Protein 4HKF (pdb70)

GO terms:
  GO:0019799 tubulin N-acetyltransferase activity (F, IMP)
  GO:0071929 alpha-tubulin acetylation (P, IMP)

CATH classification: 3.40.630.30

Radius of gyration: 16.49 Å; Cα contacts (8 Å, |Δi|>4): 288; chains: 1; bounding box: 28×29×52 Å

Structure (mmCIF, N/CA/C/O backbone):
data_4HKF
#
_entry.id   4HKF
#
_cell.length_a   57.627
_cell.length_b   65.874
_cell.length_c   104.674
_cell.angle_alpha   90.000
_cell.angle_beta   90.000
_cell.angle_gamma   90.000
#
_symmetry.space_group_name_H-M   'C 2 2 21'
#
loop_
_entity.id
_entity.type
_entity.pdbx_description
1 polymer 'Alpha-tubulin N-acetyltransferase'
2 non-polymer 'ACETYL COENZYME *A'
3 non-polymer 'SULFATE ION'
4 water water
#
loop_
_atom_site.group_PDB
_atom_site.id
_atom_site.type_symbol
_atom_site.label_atom_id
_atom_site.label_alt_id
_atom_site.label_comp_id
_atom_site.label_asym_id
_atom_site.label_entity_id
_atom_site.label_seq_id
_atom_site.pdbx_PDB_ins_code
_atom_site.Cartn_x
_atom_site.Cartn_y
_atom_site.Cartn_z
_atom_site.occupancy
_atom_site.B_iso_or_equiv
_atom_site.auth_seq_id
_atom_site.auth_comp_id
_atom_site.auth_asym_id
_atom_site.auth_atom_id
_atom_site.pdbx_PDB_model_num
ATOM 1 N N . PRO A 1 6 ? 14.250 3.851 27.560 1.00 48.86 4 PRO A N 1
ATOM 2 C CA . PRO A 1 6 ? 14.006 2.408 27.653 1.00 51.65 4 PRO A CA 1
ATOM 3 C C . PRO A 1 6 ? 15.136 1.607 27.000 1.00 52.44 4 PRO A C 1
ATOM 4 O O . PRO A 1 6 ? 15.804 0.821 27.676 1.00 55.24 4 PRO A O 1
ATOM 8 N N . TYR A 1 7 ? 15.333 1.807 25.697 1.00 46.08 5 TYR A N 1
ATOM 9 C CA . TYR A 1 7 ? 16.479 1.264 24.972 1.00 40.51 5 TYR A CA 1
ATOM 10 C C . TYR A 1 7 ? 17.448 2.394 24.643 1.00 38.82 5 TYR A C 1
ATOM 11 O O . TYR A 1 7 ? 17.026 3.537 24.456 1.00 39.95 5 TYR A O 1
ATOM 20 N N . ASP A 1 8 ? 18.742 2.080 24.569 1.00 34.39 6 ASP A N 1
ATOM 21 C CA . ASP A 1 8 ? 19.716 2.999 23.976 1.00 34.53 6 ASP A CA 1
ATOM 22 C C . ASP A 1 8 ? 19.520 2.965 22.474 1.00 30.61 6 ASP A C 1
ATOM 23 O O . ASP A 1 8 ? 19.290 1.895 21.907 1.00 30.40 6 ASP A O 1
ATOM 28 N N . LEU A 1 9 ? 19.628 4.121 21.823 1.00 25.74 7 LEU A N 1
ATOM 29 C CA . LEU A 1 9 ? 19.435 4.183 20.378 1.00 24.15 7 LEU A CA 1
ATOM 30 C C . LEU A 1 9 ? 20.500 3.395 19.622 1.00 23.41 7 LEU A C 1
ATOM 31 O O . LEU A 1 9 ? 20.226 2.846 18.551 1.00 21.53 7 LEU A O 1
ATOM 36 N N . ASN A 1 10 ? 21.706 3.328 20.181 1.00 20.80 8 ASN A N 1
ATOM 37 C CA . ASN A 1 10 ? 22.785 2.558 19.563 1.00 22.51 8 ASN A CA 1
ATOM 38 C C . ASN A 1 10 ? 22.448 1.075 19.494 1.00 25.24 8 ASN A C 1
ATOM 39 O O . ASN A 1 10 ? 23.003 0.342 18.668 1.00 26.59 8 ASN A O 1
ATOM 44 N N . ALA A 1 11 ? 21.534 0.645 20.364 1.00 26.65 9 ALA A N 1
ATOM 45 C CA . ALA A 1 11 ? 21.039 -0.731 20.373 1.00 28.60 9 ALA A CA 1
ATOM 46 C C . ALA A 1 11 ? 19.919 -0.950 19.345 1.00 30.99 9 ALA A C 1
ATOM 47 O O . ALA A 1 11 ? 19.863 -1.997 18.692 1.00 36.46 9 ALA A O 1
ATOM 49 N N . LEU A 1 12 ? 19.032 0.034 19.205 1.00 29.27 10 LEU A N 1
ATOM 50 C CA . LEU A 1 12 ? 17.964 -0.019 18.206 1.00 29.43 10 LEU A CA 1
ATOM 51 C C . LEU A 1 12 ? 18.528 0.132 16.795 1.00 30.80 10 LEU A C 1
ATOM 52 O O . LEU A 1 12 ? 18.151 -0.613 15.888 1.00 37.46 10 LEU A O 1
ATOM 57 N N . PHE A 1 13 ? 19.436 1.093 16.631 1.00 28.02 11 PHE A N 1
ATOM 58 C CA . PHE A 1 13 ? 20.065 1.387 15.348 1.00 27.57 11 PHE A CA 1
ATOM 59 C C . PHE A 1 13 ? 21.580 1.290 15.480 1.00 26.92 11 PHE A C 1
ATOM 60 O O . PHE A 1 13 ? 22.228 2.285 15.807 1.00 31.26 11 PHE A O 1
ATOM 68 N N . PRO A 1 14 ? 22.161 0.105 15.230 1.00 27.80 12 PRO A N 1
ATOM 69 C CA . PRO A 1 14 ? 23.622 -0.016 15.354 1.00 31.13 12 PRO A CA 1
ATOM 70 C C . PRO A 1 14 ? 24.430 0.736 14.285 1.00 29.11 12 PRO A C 1
ATOM 71 O O . PRO A 1 14 ? 25.601 1.039 14.515 1.00 30.66 12 PRO A O 1
ATOM 75 N N . GLU A 1 15 ? 23.816 1.051 13.144 1.00 24.69 13 GLU A N 1
ATOM 76 C CA . GLU A 1 15 ? 24.539 1.730 12.065 1.00 19.83 13 GLU A CA 1
ATOM 77 C C . GLU A 1 15 ? 24.490 3.255 12.214 1.00 14.26 13 GLU A C 1
ATOM 78 O O . GLU A 1 15 ? 23.530 3.805 12.775 1.00 13.58 13 GLU A O 1
ATOM 84 N N . ARG A 1 16 ? 25.515 3.936 11.702 1.00 10.96 14 ARG A N 1
ATOM 85 C CA . ARG A 1 16 ? 25.519 5.405 11.716 1.00 10.15 14 ARG A CA 1
ATOM 86 C C . ARG A 1 16 ? 24.345 5.985 10.920 1.00 9.13 14 ARG A C 1
ATOM 87 O O . ARG A 1 16 ? 23.676 6.919 11.372 1.00 8.37 14 ARG A O 1
ATOM 95 N N . ILE A 1 17 ? 24.114 5.444 9.730 1.00 8.66 15 ILE A N 1
ATOM 96 C CA . ILE A 1 17 ? 22.935 5.811 8.945 1.00 8.52 15 ILE A CA 1
ATOM 97 C C . ILE A 1 17 ? 22.096 4.558 8.778 1.00 9.41 15 ILE A C 1
ATOM 98 O O . ILE A 1 17 ? 22.564 3.572 8.219 1.00 10.54 15 ILE A O 1
ATOM 103 N N . SER A 1 18 ? 20.863 4.620 9.272 1.00 9.05 16 SER A N 1
ATOM 104 C CA . SER A 1 18 ? 19.941 3.482 9.266 1.00 9.06 16 SER A CA 1
ATOM 105 C C . SER A 1 18 ? 18.860 3.763 8.258 1.00 9.07 16 SER A C 1
ATOM 106 O O . SER A 1 18 ? 18.478 4.910 8.088 1.00 9.48 16 SER A O 1
ATOM 109 N N . VAL A 1 19 ? 18.349 2.717 7.609 1.00 9.69 17 VAL A N 1
ATOM 110 C CA . VAL A 1 19 ? 17.305 2.883 6.603 1.00 11.24 17 VAL A CA 1
ATOM 111 C C . VAL A 1 19 ? 16.036 2.230 7.106 1.00 11.76 17 VAL A C 1
ATOM 112 O O . VAL A 1 19 ? 16.052 1.061 7.488 1.00 14.36 17 VAL A O 1
ATOM 116 N N . LEU A 1 20 ? 14.947 2.989 7.126 1.00 12.44 18 LEU A N 1
ATOM 117 C CA . LEU A 1 20 ? 13.627 2.425 7.419 1.00 13.71 18 LEU A CA 1
ATOM 118 C C . LEU A 1 20 ? 12.746 2.509 6.192 1.00 14.36 18 LEU A C 1
ATOM 119 O O . LEU A 1 20 ? 12.699 3.542 5.527 1.00 15.81 18 LEU A O 1
ATOM 124 N N . ASP A 1 21 ? 12.040 1.426 5.900 1.00 15.15 19 ASP A N 1
ATOM 125 C CA . ASP A 1 21 ? 11.056 1.446 4.813 1.00 19.91 19 ASP A CA 1
ATOM 126 C C . ASP A 1 21 ? 9.668 1.859 5.321 1.00 23.50 19 ASP A C 1
ATOM 127 O O . ASP A 1 21 ? 9.368 3.057 5.403 1.00 28.99 19 ASP A O 1
ATOM 132 N N . SER A 1 22 ? 8.837 0.885 5.672 1.00 27.28 20 SER A N 1
ATOM 133 C CA . SER A 1 22 ? 7.530 1.155 6.271 1.00 28.18 20 SER A CA 1
ATOM 134 C C . SER A 1 22 ? 7.395 0.382 7.581 1.00 30.59 20 SER A C 1
ATOM 135 O O . SER A 1 22 ? 6.454 0.598 8.355 1.00 33.51 20 SER A O 1
ATOM 138 N N . ASN A 1 23 ? 8.334 -0.531 7.811 1.00 30.24 21 ASN A N 1
ATOM 139 C CA . ASN A 1 23 ? 8.412 -1.272 9.064 1.00 34.51 21 ASN A CA 1
ATOM 140 C C . ASN A 1 23 ? 9.270 -0.511 10.079 1.00 35.72 21 ASN A C 1
ATOM 141 O O . ASN A 1 23 ? 10.483 -0.372 9.910 1.00 35.68 21 ASN A O 1
ATOM 146 N N . LEU A 1 24 ? 8.624 -0.036 11.138 1.00 31.68 22 LEU A N 1
ATOM 147 C CA . LEU A 1 24 ? 9.276 0.787 12.159 1.00 36.77 22 LEU A CA 1
ATOM 148 C C . LEU A 1 24 ? 10.053 -0.044 13.184 1.00 41.54 22 LEU A C 1
ATOM 149 O O . LEU A 1 24 ? 9.714 -1.200 13.447 1.00 42.38 22 LEU A O 1
ATOM 154 N N . PRO A 1 36 ? 9.435 -1.638 21.871 1.00 33.69 34 PRO A N 1
ATOM 155 C CA . PRO A 1 36 ? 10.425 -0.952 21.033 1.00 33.88 34 PRO A CA 1
ATOM 156 C C . PRO A 1 36 ? 9.822 0.068 20.052 1.00 42.91 34 PRO A C 1
ATOM 157 O O . PRO A 1 36 ? 10.401 1.134 19.837 1.00 38.48 34 PRO A O 1
ATOM 161 N N . LEU A 1 37 ? 8.668 -0.264 19.473 1.00 44.29 35 LEU A N 1
ATOM 162 C CA . LEU A 1 37 ? 7.992 0.606 18.506 1.00 44.75 35 LEU A CA 1
ATOM 163 C C . LEU A 1 37 ? 7.649 2.008 19.055 1.00 42.72 35 LEU A C 1
ATOM 164 O O . LEU A 1 37 ? 7.856 3.003 18.349 1.00 42.60 35 LEU A O 1
ATOM 169 N N . PRO A 1 38 ? 7.122 2.099 20.301 1.00 43.50 36 PRO A N 1
ATOM 170 C CA . PRO A 1 38 ? 6.814 3.424 20.873 1.00 40.39 36 PRO A CA 1
ATOM 171 C C . PRO A 1 38 ? 8.007 4.389 20.948 1.00 39.07 36 PRO A C 1
ATOM 172 O O . PRO A 1 38 ? 7.831 5.594 20.740 1.00 37.26 36 PRO A O 1
ATOM 176 N N . GLN A 1 39 ? 9.198 3.865 21.237 1.00 38.12 37 GLN A N 1
ATOM 177 C CA . GLN A 1 39 ? 10.418 4.682 21.282 1.00 35.62 37 GLN A CA 1
ATOM 178 C C . GLN A 1 39 ? 10.824 5.199 19.893 1.00 32.95 37 GLN A C 1
ATOM 179 O O . GLN A 1 39 ? 11.185 6.372 19.735 1.00 31.13 37 GLN A O 1
ATOM 185 N N . VAL A 1 40 ? 10.761 4.313 18.900 1.00 32.88 38 VAL A N 1
ATOM 186 C CA . VAL A 1 40 ? 11.038 4.655 17.499 1.00 29.89 38 VAL A CA 1
ATOM 187 C C . VAL A 1 40 ? 10.043 5.715 17.010 1.00 27.07 38 VAL A C 1
ATOM 188 O O . VAL A 1 40 ? 10.416 6.672 16.318 1.00 25.57 38 VAL A O 1
ATOM 192 N N . THR A 1 41 ? 8.782 5.543 17.391 1.00 25.36 39 THR A N 1
ATOM 193 C CA . THR A 1 41 ? 7.729 6.486 17.031 1.00 24.67 39 THR A CA 1
ATOM 194 C C . THR A 1 41 ? 8.032 7.898 17.552 1.00 24.13 39 THR A C 1
ATOM 195 O O . THR A 1 41 ? 7.926 8.874 16.805 1.00 19.22 39 THR A O 1
ATOM 199 N N . THR A 1 42 ? 8.431 7.999 18.820 1.00 25.02 40 THR A N 1
ATOM 200 C CA . THR A 1 42 ? 8.709 9.296 19.446 1.00 23.18 40 THR A CA 1
ATOM 201 C C . THR A 1 42 ? 9.848 10.043 18.756 1.00 24.04 40 THR A C 1
ATOM 202 O O . THR A 1 42 ? 9.735 11.248 18.486 1.00 21.38 40 THR A O 1
ATOM 206 N N . VAL A 1 43 ? 10.923 9.312 18.461 1.00 22.76 41 VAL A N 1
ATOM 207 C CA . VAL A 1 43 ? 12.094 9.865 17.781 1.00 24.08 41 VAL A CA 1
ATOM 208 C C . VAL A 1 43 ? 11.710 10.438 16.413 1.00 21.40 41 VAL A C 1
ATOM 209 O O . VAL A 1 43 ? 12.025 11.590 16.112 1.00 22.88 41 VAL A O 1
ATOM 213 N N . ILE A 1 44 ? 11.011 9.645 15.602 1.00 18.91 42 ILE A N 1
ATOM 214 C CA . ILE A 1 44 ? 10.632 10.069 14.254 1.00 16.75 42 ILE A CA 1
ATOM 215 C C . ILE A 1 44 ? 9.657 11.253 14.313 1.00 17.22 42 ILE A C 1
ATOM 216 O O . ILE A 1 44 ? 9.840 12.255 13.606 1.00 17.36 42 ILE A O 1
ATOM 221 N N . ASP A 1 45 ? 8.651 11.162 15.181 1.00 16.16 43 ASP A N 1
ATOM 222 C CA . ASP A 1 45 ? 7.673 12.251 15.309 1.00 16.79 43 ASP A CA 1
ATOM 223 C C . ASP A 1 45 ? 8.314 13.602 15.673 1.00 16.66 43 ASP A C 1
ATOM 224 O O . ASP A 1 45 ? 7.971 14.643 15.085 1.00 15.56 43 ASP A O 1
ATOM 229 N N . GLU A 1 46 ? 9.238 13.587 16.633 1.00 16.75 44 GLU A N 1
ATOM 230 C CA . GLU A 1 46 ? 9.859 14.822 17.102 1.00 16.62 44 GLU A CA 1
ATOM 231 C C . GLU A 1 46 ? 10.686 15.457 16.005 1.00 15.84 44 GLU A C 1
ATOM 232 O O . GLU A 1 46 ? 10.643 16.672 15.818 1.00 16.32 44 GLU A O 1
ATOM 238 N N . LEU A 1 47 ? 11.430 14.626 15.275 1.00 15.97 45 LEU A N 1
ATOM 239 C CA . LEU A 1 47 ? 12.237 15.101 14.156 1.00 14.99 45 LEU A CA 1
ATOM 240 C C . LEU A 1 47 ? 11.364 15.683 13.049 1.00 12.39 45 LEU A C 1
ATOM 241 O O . LEU A 1 47 ? 11.691 16.729 12.477 1.00 12.39 45 LEU A O 1
ATOM 246 N N . GLY A 1 48 ? 10.248 15.018 12.766 1.00 11.44 46 GLY A N 1
ATOM 247 C CA . GLY A 1 48 ? 9.316 15.499 11.746 1.00 11.06 46 GLY A CA 1
ATOM 248 C C . GLY A 1 48 ? 8.727 16.856 12.130 1.00 11.62 46 GLY A C 1
ATOM 249 O O . GLY A 1 48 ? 8.605 17.753 11.288 1.00 13.11 46 GLY A O 1
ATOM 250 N N . LYS A 1 49 ? 8.373 17.013 13.402 1.00 11.67 47 LYS A N 1
ATOM 251 C CA . LYS A 1 49 ? 7.869 18.291 13.910 1.00 12.59 47 LYS A CA 1
ATOM 252 C C . LYS A 1 49 ? 8.910 19.406 13.846 1.00 13.85 47 LYS A C 1
ATOM 253 O O . LYS A 1 49 ? 8.580 20.546 13.507 1.00 16.33 47 LYS A O 1
ATOM 259 N N . ALA A 1 50 ? 10.161 19.069 14.168 1.00 13.79 48 ALA A N 1
ATOM 260 C CA . ALA A 1 50 ? 11.263 20.023 14.085 1.00 14.19 48 ALA A CA 1
ATOM 261 C C . ALA A 1 50 ? 11.472 20.500 12.644 1.00 13.64 48 ALA A C 1
ATOM 262 O O . ALA A 1 50 ? 11.669 21.696 12.405 1.00 15.09 48 ALA A O 1
ATOM 264 N N . SER A 1 51 ? 11.412 19.565 11.693 1.00 11.93 49 SER A N 1
ATOM 265 C CA . SER A 1 51 ? 11.596 19.890 10.284 1.00 11.49 49 SER A CA 1
ATOM 266 C C . SER A 1 51 ? 10.504 20.844 9.804 1.00 12.20 49 SER A C 1
ATOM 267 O O . SER A 1 51 ? 10.797 21.852 9.156 1.00 13.10 49 SER A O 1
ATOM 270 N N . SER A 1 52 ? 9.249 20.529 10.129 1.00 11.45 50 SER A N 1
ATOM 271 C CA . SER A 1 52 ? 8.136 21.334 9.649 1.00 13.05 50 SER A CA 1
ATOM 272 C C . SER A 1 52 ? 8.122 22.734 10.292 1.00 14.96 50 SER A C 1
ATOM 273 O O . SER A 1 52 ? 7.782 23.718 9.630 1.00 16.54 50 SER A O 1
ATOM 276 N N . LYS A 1 53 ? 8.535 22.823 11.557 1.00 15.20 51 LYS A N 1
ATOM 277 C CA . LYS A 1 53 ? 8.668 24.119 12.227 1.00 18.35 51 LYS A CA 1
ATOM 278 C C . LYS A 1 53 ? 9.762 24.951 11.554 1.00 20.54 51 LYS A C 1
ATOM 279 O O . LYS A 1 53 ? 9.585 26.151 11.326 1.00 23.54 51 LYS A O 1
ATOM 285 N N . ALA A 1 54 ? 10.879 24.303 11.227 1.00 19.50 52 ALA A N 1
ATOM 286 C CA . ALA A 1 54 ? 11.988 24.964 10.534 1.00 18.76 52 ALA A CA 1
ATOM 287 C C . ALA A 1 54 ? 11.541 25.533 9.185 1.00 21.01 52 ALA A C 1
ATOM 288 O O . ALA A 1 54 ? 12.015 26.599 8.760 1.00 24.55 52 ALA A O 1
ATOM 290 N N . GLN A 1 55 ? 10.622 24.820 8.529 1.00 19.03 53 GLN A N 1
ATOM 291 C CA . GLN A 1 55 ? 10.110 25.195 7.211 1.00 20.08 53 GLN A CA 1
ATOM 292 C C . GLN A 1 55 ? 8.841 26.054 7.272 1.00 21.63 53 GLN A C 1
ATOM 293 O O . GLN A 1 55 ? 8.279 26.406 6.232 1.00 23.08 53 GLN A O 1
ATOM 299 N N . GLN A 1 56 ? 8.395 26.385 8.485 1.00 19.41 54 GLN A N 1
ATOM 300 C CA . GLN A 1 56 ? 7.162 27.170 8.695 1.00 22.03 54 GLN A CA 1
ATOM 301 C C . GLN A 1 56 ? 5.952 26.533 7.994 1.00 22.11 54 GLN A C 1
ATOM 302 O O . GLN A 1 56 ? 5.131 27.223 7.369 1.00 24.29 54 GLN A O 1
ATOM 308 N N . LEU A 1 57 ? 5.866 25.204 8.095 1.00 20.01 55 LEU A N 1
ATOM 309 C CA . LEU A 1 57 ? 4.769 24.434 7.508 1.00 18.77 55 LEU A CA 1
ATOM 310 C C . LEU A 1 57 ? 3.631 24.306 8.510 1.00 20.74 55 LEU A C 1
ATOM 311 O O . LEU A 1 57 ? 3.887 24.268 9.714 1.00 21.13 55 LEU A O 1
ATOM 316 N N . PRO A 1 58 ? 2.370 24.218 8.024 1.00 23.40 56 PRO A N 1
ATOM 317 C CA . PRO A 1 58 ? 1.231 24.149 8.955 1.00 22.24 56 PRO A CA 1
ATOM 318 C C . PRO A 1 58 ? 1.149 22.846 9.766 1.00 21.00 56 PRO A C 1
ATOM 319 O O . PRO A 1 58 ? 0.533 22.830 10.831 1.00 22.85 56 PRO A O 1
ATOM 323 N N . ALA A 1 59 ? 1.764 21.774 9.271 1.00 17.82 57 ALA A N 1
ATOM 324 C CA . ALA A 1 59 ? 1.751 20.478 9.957 1.00 17.20 57 ALA A CA 1
ATOM 325 C C . ALA A 1 59 ? 3.001 19.662 9.593 1.00 14.48 57 ALA A C 1
ATOM 326 O O . ALA A 1 59 ? 3.629 19.918 8.556 1.00 14.01 57 ALA A O 1
ATOM 328 N N . PRO A 1 60 ? 3.365 18.668 10.431 1.00 15.08 58 PRO A N 1
ATOM 329 C CA . PRO A 1 60 ? 4.522 17.833 10.071 1.00 13.52 58 PRO A CA 1
ATOM 330 C C . PRO A 1 60 ? 4.268 17.054 8.782 1.00 13.15 58 PRO A C 1
ATOM 331 O O . PRO A 1 60 ? 3.179 16.520 8.589 1.00 17.09 58 PRO A O 1
ATOM 335 N N . ILE A 1 61 ? 5.256 16.997 7.901 1.00 11.59 59 ILE A N 1
ATOM 336 C CA . ILE A 1 61 ? 5.077 16.192 6.695 1.00 11.18 59 ILE A CA 1
ATOM 337 C C . ILE A 1 61 ? 5.695 14.808 6.845 1.00 10.43 59 ILE A C 1
ATOM 338 O O . ILE A 1 61 ? 5.466 13.935 6.014 1.00 10.89 59 ILE A O 1
ATOM 343 N N . THR A 1 62 ? 6.444 14.615 7.931 1.00 10.14 60 THR A N 1
ATOM 344 C CA . THR A 1 62 ? 7.040 13.319 8.255 1.00 9.46 60 THR A CA 1
ATOM 345 C C . THR A 1 62 ? 6.615 12.919 9.665 1.00 10.30 60 THR A C 1
ATOM 346 O O . THR A 1 62 ? 6.738 13.717 10.604 1.00 10.69 60 THR A O 1
ATOM 350 N N . SER A 1 63 ? 6.099 11.697 9.798 1.00 9.89 61 SER A N 1
ATOM 351 C CA . SER A 1 63 ? 5.761 11.119 11.099 1.00 11.28 61 SER A CA 1
ATOM 352 C C . SER A 1 63 ? 5.895 9.604 11.009 1.00 11.26 61 SER A C 1
ATOM 353 O O . SER A 1 63 ? 5.922 9.042 9.900 1.00 11.67 61 SER A O 1
ATOM 356 N N . ALA A 1 64 ? 5.964 8.941 12.162 1.00 12.73 62 ALA A N 1
ATOM 357 C CA . ALA A 1 64 ? 5.986 7.476 12.208 1.00 12.42 62 ALA A CA 1
ATOM 358 C C . ALA A 1 64 ? 4.773 6.864 11.488 1.00 13.02 62 ALA A C 1
ATOM 359 O O . ALA A 1 64 ? 4.932 5.963 10.668 1.00 14.26 62 ALA A O 1
ATOM 361 N N . ALA A 1 65 ? 3.575 7.363 11.803 1.00 12.80 63 ALA A N 1
ATOM 362 C CA . ALA A 1 65 ? 2.337 6.860 11.198 1.00 12.61 63 ALA A CA 1
ATOM 363 C C . ALA A 1 65 ? 2.336 7.041 9.680 1.00 12.74 63 ALA A C 1
ATOM 364 O O . ALA A 1 65 ? 1.970 6.122 8.954 1.00 12.11 63 ALA A O 1
ATOM 366 N N . LYS A 1 66 ? 2.769 8.207 9.203 1.00 12.45 64 LYS A N 1
ATOM 367 C CA . LYS A 1 66 ? 2.853 8.439 7.762 1.00 12.86 64 LYS A CA 1
ATOM 368 C C . LYS A 1 66 ? 3.860 7.507 7.093 1.00 11.91 64 LYS A C 1
ATOM 369 O O . LYS A 1 66 ? 3.646 7.061 5.974 1.00 12.09 64 LYS A O 1
ATOM 375 N N . LEU A 1 67 ? 4.960 7.212 7.780 1.00 12.87 65 LEU A N 1
ATOM 376 C CA . LEU A 1 67 ? 5.967 6.296 7.254 1.00 13.03 65 LEU A CA 1
ATOM 377 C C . LEU A 1 67 ? 5.341 4.908 7.069 1.00 13.37 65 LEU A C 1
ATOM 378 O O . LEU A 1 67 ? 5.513 4.270 6.029 1.00 14.07 65 LEU A O 1
ATOM 383 N N . GLN A 1 68 ? 4.579 4.461 8.066 1.00 12.91 66 GLN A N 1
ATOM 384 C CA . GLN A 1 68 ? 3.915 3.153 7.990 1.00 13.58 66 GLN A CA 1
ATOM 385 C C . GLN A 1 68 ? 2.890 3.084 6.846 1.00 13.16 66 GLN A C 1
ATOM 386 O O . GLN A 1 68 ? 2.691 2.033 6.226 1.00 13.85 66 GLN A O 1
ATOM 392 N N . ALA A 1 69 ? 2.250 4.214 6.573 1.00 12.25 67 ALA A N 1
ATOM 393 C CA . ALA A 1 69 ? 1.141 4.282 5.621 1.00 11.97 67 ALA A CA 1
ATOM 394 C C . ALA A 1 69 ? 1.598 4.429 4.168 1.00 11.64 67 ALA A C 1
ATOM 395 O O . ALA A 1 69 ? 0.847 4.107 3.243 1.00 13.18 67 ALA A O 1
ATOM 397 N N . ASN A 1 70 ? 2.822 4.917 3.982 1.00 11.22 68 ASN A N 1
ATOM 398 C CA 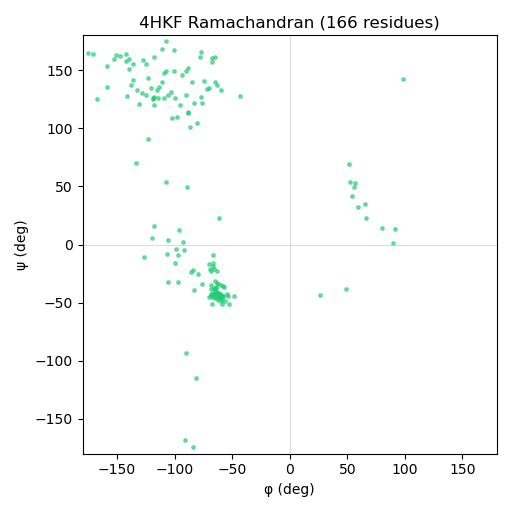. ASN A 1 70 ? 3.356 5.220 2.650 1.00 10.52 68 ASN A CA 1
ATOM 399 C C . ASN A 1 70 ? 4.407 4.226 2.193 1.00 11.54 68 ASN A C 1
ATOM 400 O O . ASN A 1 70 ? 4.776 3.322 2.946 1.00 15.70 68 ASN A O 1
ATOM 405 N N . ARG A 1 71 ? 4.872 4.382 0.953 1.00 10.19 69 ARG A N 1
ATOM 406 C CA . ARG A 1 71 ? 6.009 3.602 0.451 1.00 11.46 69 ARG A CA 1
ATOM 407 C C . ARG A 1 71 ? 7.241 4.497 0.345 1.00 13.14 69 ARG A C 1
ATOM 408 O O . ARG A 1 71 ? 7.883 4.598 -0.708 1.00 16.31 69 ARG A O 1
ATOM 416 N N . HIS A 1 72 ? 7.560 5.154 1.451 1.00 11.40 70 HIS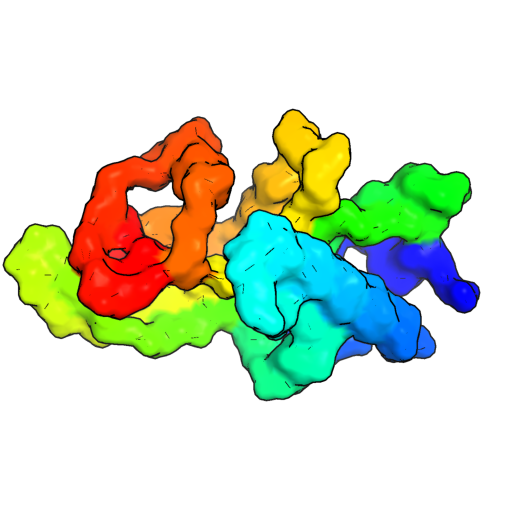 A N 1
ATOM 417 C CA . HIS A 1 72 ? 8.706 6.049 1.507 1.00 10.14 70 HIS A CA 1
ATOM 418 C C . HIS A 1 72 ? 9.873 5.377 2.167 1.00 10.89 70 HIS A C 1
ATOM 419 O O . HIS A 1 72 ? 9.738 4.313 2.757 1.00 14.98 70 HIS A O 1
ATOM 426 N N . HIS A 1 73 ? 11.043 5.987 2.058 1.00 9.08 71 HIS A N 1
ATOM 427 C CA . HIS A 1 73 ? 12.256 5.444 2.662 1.00 9.84 71 HIS A CA 1
ATOM 428 C C . HIS A 1 73 ? 12.867 6.536 3.474 1.00 8.90 71 HIS A C 1
ATOM 429 O O . HIS A 1 73 ? 13.023 7.671 2.997 1.00 9.33 71 HIS A O 1
ATOM 436 N N . LEU A 1 74 ? 13.196 6.210 4.723 1.00 8.73 72 LEU A N 1
ATOM 437 C CA . LEU A 1 74 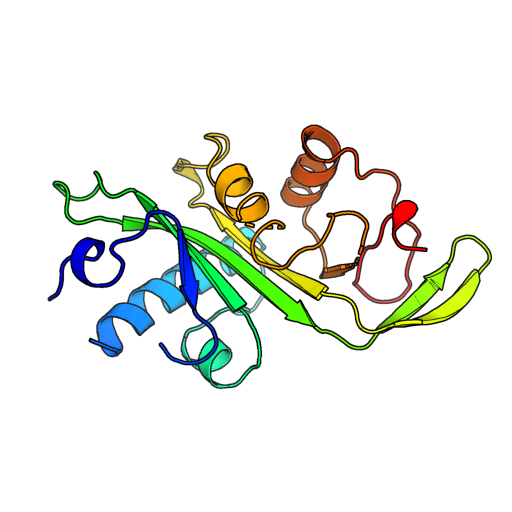? 13.660 7.201 5.680 1.00 7.81 72 LEU A CA 1
ATOM 438 C C . LEU A 1 74 ? 15.065 6.823 6.112 1.00 7.74 72 LEU A C 1
ATOM 439 O O . LEU A 1 74 ? 15.295 5.693 6.534 1.00 9.53 72 LEU A O 1
ATOM 444 N N . TYR A 1 75 ? 15.999 7.759 5.960 1.00 6.02 73 TYR A N 1
ATOM 445 C CA . TYR A 1 75 ? 17.384 7.562 6.375 1.00 6.27 73 TYR A CA 1
ATOM 446 C C . TYR A 1 75 ? 17.591 8.379 7.637 1.00 6.51 73 TYR A C 1
ATOM 447 O O . TYR A 1 75 ? 17.253 9.562 7.665 1.00 7.02 73 TYR A O 1
ATOM 456 N N . LEU A 1 76 ? 18.117 7.739 8.681 1.00 6.84 74 LEU A N 1
ATOM 457 C CA . LEU A 1 76 ? 18.327 8.388 9.979 1.00 6.26 74 LEU A CA 1
ATOM 458 C C . LEU A 1 76 ? 19.797 8.398 10.318 1.00 6.61 74 LEU A C 1
ATOM 459 O O . LEU A 1 76 ? 20.450 7.349 10.297 1.00 7.77 74 LEU A O 1
ATOM 464 N N . LEU A 1 77 ? 20.336 9.576 10.626 1.00 6.65 75 LEU A N 1
ATOM 465 C CA . LEU A 1 77 ? 21.728 9.669 11.029 1.00 6.99 75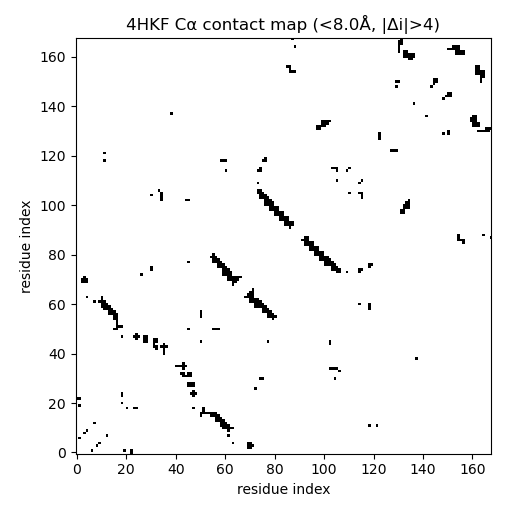 LEU A CA 1
ATOM 466 C C . LEU A 1 77 ? 21.829 9.769 12.530 1.00 7.65 75 LEU A C 1
ATOM 467 O O . LEU A 1 77 ? 21.225 10.658 13.137 1.00 8.34 75 LEU A O 1
ATOM 472 N N . LYS A 1 78 ? 22.620 8.868 13.113 1.00 8.15 76 LYS A N 1
ATOM 473 C CA . LYS A 1 78 ? 22.795 8.812 14.560 1.00 8.96 76 LYS A CA 1
ATOM 474 C C . LYS A 1 78 ? 24.194 9.271 14.956 1.00 10.85 76 LYS A C 1
ATOM 475 O O . LYS A 1 78 ? 25.191 8.757 14.433 1.00 13.29 76 LYS A O 1
ATOM 481 N N . ASP A 1 79 ? 24.261 10.243 15.863 1.00 10.56 77 ASP A N 1
ATOM 482 C CA . ASP A 1 79 ? 25.507 10.575 16.541 1.00 11.15 77 ASP A CA 1
ATOM 483 C C . ASP A 1 79 ? 25.591 9.655 17.756 1.00 10.86 77 ASP A C 1
ATOM 484 O O . ASP A 1 79 ? 24.934 9.886 18.779 1.00 10.24 77 ASP A O 1
ATOM 489 N N . GLY A 1 80 ? 26.389 8.599 17.621 1.00 11.45 78 GLY A N 1
ATOM 490 C CA . GLY A 1 80 ? 26.487 7.553 18.638 1.00 11.44 78 GLY A CA 1
ATOM 491 C C . GLY A 1 80 ? 27.110 8.015 19.938 1.00 12.15 78 GLY A C 1
ATOM 492 O O . GLY A 1 80 ? 26.943 7.364 20.964 1.00 12.94 78 GLY A O 1
ATOM 493 N N . GLU A 1 81 ? 27.826 9.136 19.894 1.00 11.52 79 GLU A N 1
ATOM 494 C CA . GLU A 1 81 ? 28.533 9.658 21.067 1.00 11.86 79 GLU A CA 1
ATOM 495 C C . GLU A 1 81 ? 27.631 10.412 22.042 1.00 11.49 79 GLU A C 1
ATOM 496 O O . GLU A 1 81 ? 27.935 10.508 23.235 1.00 11.57 79 GLU A O 1
ATOM 502 N N . GLN A 1 82 ? 26.529 10.956 21.533 1.00 12.22 80 GLN A N 1
ATOM 503 C CA . GLN A 1 82 ? 25.678 11.831 22.331 1.00 12.40 80 GLN A CA 1
ATOM 504 C C . GLN A 1 82 ? 24.967 11.093 23.461 1.00 11.75 80 GLN A C 1
ATOM 505 O O . GLN A 1 82 ? 24.779 9.870 23.405 1.00 11.91 80 GLN A O 1
ATOM 511 N N . ASN A 1 83 ? 24.579 11.844 24.487 1.00 12.23 81 ASN A N 1
ATOM 512 C CA . ASN A 1 83 ? 23.890 11.286 25.644 1.00 11.82 81 ASN A CA 1
ATOM 51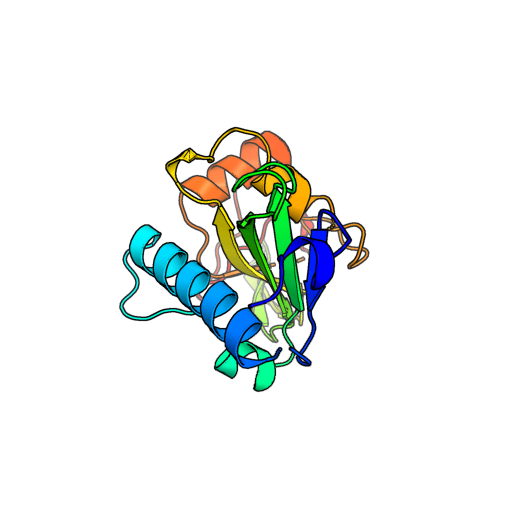3 C C . ASN A 1 83 ? 24.679 10.155 26.300 1.00 11.13 81 ASN A C 1
ATOM 514 O O . ASN A 1 83 ? 24.141 9.080 26.561 1.00 11.32 81 ASN A O 1
ATOM 519 N N . GLY A 1 84 ? 25.959 10.418 26.560 1.00 11.16 82 GLY A N 1
ATOM 520 C CA . GLY A 1 84 ? 26.827 9.482 27.270 1.00 11.20 82 GLY A CA 1
ATOM 521 C C . GLY A 1 84 ? 27.047 8.207 26.480 1.00 10.76 82 GLY A C 1
ATOM 522 O O . GLY A 1 84 ? 27.157 7.127 27.055 1.00 12.58 82 GLY A O 1
ATOM 523 N N . GLY A 1 85 ? 27.104 8.342 25.157 1.00 9.79 83 GLY A N 1
ATOM 524 C CA . GLY A 1 85 ? 27.369 7.214 24.276 1.00 10.11 83 GLY A CA 1
ATOM 525 C C . GLY A 1 85 ? 26.151 6.356 24.013 1.00 10.27 83 GLY A C 1
ATOM 526 O O . GLY A 1 85 ? 26.285 5.254 23.492 1.00 13.45 83 GLY A O 1
ATOM 527 N N . ARG A 1 86 ? 24.963 6.863 24.350 1.00 9.68 84 ARG A N 1
ATOM 528 C CA . ARG A 1 86 ? 23.711 6.133 24.072 1.00 10.27 84 ARG A CA 1
ATOM 529 C C . ARG A 1 86 ? 23.180 6.405 22.665 1.00 10.65 84 ARG A C 1
ATOM 530 O O . ARG A 1 86 ? 22.436 5.594 22.108 1.00 12.14 84 ARG A O 1
ATOM 538 N N . GLY A 1 87 ? 23.559 7.545 22.095 1.00 10.85 85 GLY A N 1
ATOM 539 C CA . GLY A 1 87 ? 23.145 7.886 20.741 1.00 10.50 85 GLY A CA 1
ATOM 540 C C . GLY A 1 87 ? 21.960 8.826 20.670 1.00 11.05 85 GLY A C 1
ATOM 541 O O . GLY A 1 87 ? 21.025 8.730 21.463 1.00 12.99 85 GLY A O 1
ATOM 542 N N . VAL A 1 88 ? 22.005 9.739 19.704 1.00 9.42 86 VAL A N 1
ATOM 543 C CA . VAL A 1 88 ? 20.889 10.640 19.424 1.00 8.70 86 VAL A CA 1
ATOM 544 C C . VAL A 1 88 ? 20.754 10.732 17.909 1.00 9.10 86 VAL A C 1
ATOM 545 O O . VAL A 1 88 ? 21.772 10.824 17.212 1.00 9.61 86 VAL A O 1
ATOM 549 N N . ILE A 1 89 ? 19.520 10.698 17.397 1.00 9.17 87 ILE A N 1
ATOM 550 C CA . ILE A 1 89 ? 19.294 10.960 15.967 1.00 8.50 87 ILE A CA 1
ATOM 551 C C . ILE A 1 89 ? 19.397 12.461 15.693 1.00 8.83 87 ILE A C 1
ATOM 552 O O . ILE A 1 89 ? 18.678 13.258 16.283 1.00 11.88 87 ILE A O 1
ATOM 557 N N . VAL A 1 90 ? 20.305 12.837 14.801 1.00 7.84 88 VAL A N 1
ATOM 558 C CA . VAL A 1 90 ? 20.593 14.252 14.555 1.00 8.22 88 VAL A CA 1
ATOM 559 C C . VAL A 1 90 ? 20.030 14.752 13.226 1.00 8.12 88 VAL A C 1
ATOM 560 O O . VAL A 1 90 ? 20.067 15.943 12.941 1.00 9.07 88 VAL A O 1
ATOM 564 N N . GLY A 1 91 ? 19.524 13.850 12.397 1.00 7.54 89 GLY A N 1
ATOM 565 C CA . GLY A 1 91 ? 18.943 14.303 11.140 1.00 7.32 89 GLY A CA 1
ATOM 566 C C . GLY A 1 91 ? 18.327 13.148 10.403 1.00 6.28 89 GLY A C 1
ATOM 567 O O . GLY A 1 91 ? 18.586 11.987 10.730 1.00 6.44 89 GLY A O 1
ATOM 568 N N . PHE A 1 92 ? 17.507 13.475 9.410 1.00 5.77 90 PHE A N 1
ATOM 569 C CA . PHE A 1 92 ? 16.867 12.450 8.582 1.00 5.65 90 PHE A CA 1
ATOM 570 C C . PHE A 1 92 ? 16.675 12.960 7.174 1.00 5.50 90 PHE A C 1
ATOM 571 O O . PHE A 1 92 ? 16.708 14.171 6.933 1.00 5.29 90 PHE A O 1
ATOM 579 N N . LEU A 1 93 ? 16.454 12.020 6.261 1.00 5.27 91 LEU A N 1
ATOM 580 C CA . LEU A 1 93 ? 16.184 12.324 4.851 1.00 5.10 91 LEU A CA 1
ATOM 581 C C . LEU A 1 93 ? 15.134 11.330 4.414 1.00 5.57 91 LEU A C 1
ATOM 582 O O . LEU A 1 93 ? 15.3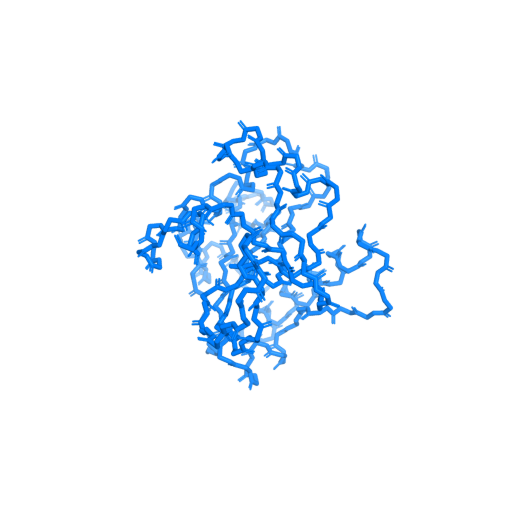09 10.121 4.605 1.00 6.43 91 LEU A O 1
ATOM 587 N N . LYS A 1 94 ? 14.043 11.832 3.837 1.00 5.48 92 LYS A N 1
ATOM 588 C CA . LYS A 1 94 ? 12.933 10.979 3.406 1.00 5.66 92 LYS A CA 1
ATOM 589 C C . LYS A 1 94 ? 12.752 11.103 1.908 1.00 5.54 92 LYS A C 1
ATOM 590 O O . LYS A 1 94 ? 12.652 12.217 1.369 1.00 5.79 92 LYS A O 1
ATOM 596 N N . VAL A 1 95 ? 12.754 9.960 1.233 1.00 5.84 93 VAL A N 1
ATOM 597 C CA . VAL A 1 95 ? 12.608 9.950 -0.236 1.00 5.65 93 VAL A CA 1
ATOM 598 C C . VAL A 1 95 ? 11.471 9.005 -0.637 1.00 5.99 93 VAL A C 1
ATOM 599 O O . VAL A 1 95 ? 11.082 8.119 0.132 1.00 6.95 93 VAL A O 1
ATOM 603 N N . GLY A 1 96 ? 10.926 9.202 -1.836 1.00 6.27 94 GLY A N 1
ATOM 604 C CA . GLY A 1 96 ? 9.915 8.287 -2.350 1.00 7.08 94 GLY A CA 1
ATOM 605 C C . GLY A 1 96 ? 9.633 8.600 -3.801 1.00 7.36 94 GLY A C 1
ATOM 606 O O . GLY A 1 96 ? 9.976 9.677 -4.283 1.00 7.66 94 GLY A O 1
ATOM 607 N N . TYR A 1 97 ? 8.991 7.661 -4.488 1.00 8.46 95 TYR A N 1
ATOM 608 C CA . TYR A 1 97 ? 8.645 7.856 -5.881 1.00 8.94 95 TYR A CA 1
ATOM 609 C C . TYR A 1 97 ? 7.337 8.610 -5.997 1.00 9.73 95 TYR A C 1
ATOM 610 O O . TYR A 1 97 ? 6.395 8.359 -5.226 1.00 11.90 95 TYR A O 1
ATOM 619 N N . LYS A 1 98 ? 7.284 9.532 -6.954 1.00 8.91 96 LYS A N 1
ATOM 620 C CA . LYS A 1 98 ? 6.056 10.278 -7.245 1.00 10.12 96 LYS A CA 1
ATOM 621 C C . LYS A 1 98 ? 5.837 10.276 -8.753 1.00 9.67 96 LYS A C 1
ATOM 622 O O . LYS A 1 98 ? 6.776 10.553 -9.516 1.00 10.69 96 LYS A O 1
ATOM 628 N N . LYS A 1 99 ? 4.613 9.983 -9.186 1.00 8.68 97 LYS A N 1
ATOM 629 C CA . LYS A 1 99 ? 4.259 10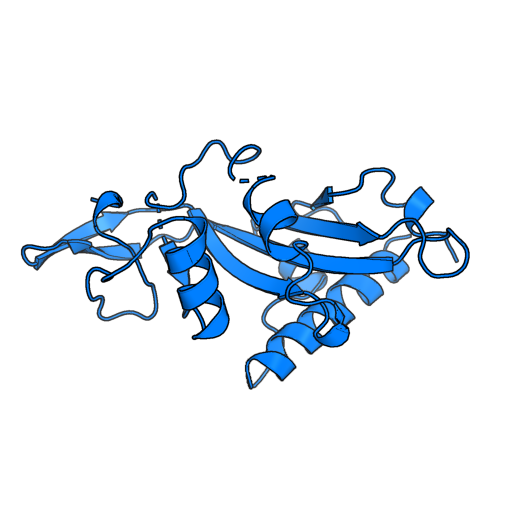.152 -10.596 1.00 9.03 97 LYS A CA 1
ATOM 630 C C . LYS A 1 99 ? 4.032 11.642 -10.864 1.00 9.05 97 LYS A C 1
ATOM 631 O O . LYS A 1 99 ? 3.254 12.296 -10.163 1.00 9.62 97 LYS A O 1
ATOM 637 N N . LEU A 1 100 ? 4.720 12.171 -11.871 1.00 8.69 98 LEU A N 1
ATOM 638 C CA . LEU A 1 100 ? 4.725 13.607 -12.136 1.00 9.00 98 LEU A CA 1
ATOM 639 C C . LEU A 1 100 ? 4.575 13.916 -13.607 1.00 9.44 98 LEU A C 1
ATOM 640 O O . LEU A 1 100 ? 5.143 13.227 -14.459 1.00 11.69 98 LEU A O 1
ATOM 645 N N . PHE A 1 101 ? 3.815 14.963 -13.902 1.00 8.86 99 PHE A N 1
ATOM 646 C CA . PHE A 1 101 ? 3.844 15.548 -15.238 1.00 9.44 99 PHE A CA 1
ATOM 647 C C . PHE A 1 101 ? 4.836 16.704 -15.150 1.00 10.43 99 PHE A C 1
ATOM 648 O O . PHE A 1 101 ? 4.678 17.612 -14.316 1.00 13.33 99 PHE A O 1
ATOM 656 N N . LEU A 1 102 ? 5.886 16.642 -15.959 1.00 9.44 100 LEU A N 1
ATOM 657 C CA . LEU A 1 102 ? 6.928 17.660 -15.943 1.00 10.19 100 LEU A CA 1
ATOM 658 C C . LEU A 1 102 ? 7.142 18.268 -17.320 1.00 12.54 100 LEU A C 1
ATOM 659 O O . LEU A 1 102 ? 6.813 17.648 -18.330 1.00 17.04 100 LEU A O 1
ATOM 664 N N . LEU A 1 103 ? 7.651 19.498 -17.347 1.00 12.38 101 LEU A N 1
ATOM 665 C CA . LEU A 1 103 ? 7.974 20.193 -18.595 1.00 13.30 101 LEU A CA 1
ATOM 666 C C . LEU A 1 103 ? 9.478 20.157 -18.800 1.00 13.84 101 LEU A C 1
ATOM 667 O O . LEU A 1 103 ? 10.239 20.468 -17.879 1.00 14.68 101 LEU A O 1
ATOM 672 N N . ASP A 1 104 ? 9.922 19.779 -19.993 1.00 12.48 102 ASP A N 1
ATOM 673 C CA . ASP A 1 104 ? 11.358 19.863 -20.284 1.00 13.99 102 ASP A CA 1
ATOM 674 C C . ASP A 1 104 ? 11.744 21.277 -20.734 1.00 13.60 102 ASP A C 1
ATOM 675 O O . ASP A 1 104 ? 10.907 22.190 -20.703 1.00 13.34 102 ASP A O 1
ATOM 680 N N . GLN A 1 105 ? 13.002 21.458 -21.139 1.00 14.79 103 GLN A N 1
ATOM 681 C CA . GLN A 1 105 ? 13.528 22.783 -21.464 1.00 17.45 103 GLN A CA 1
ATOM 682 C C . GLN A 1 105 ? 12.868 23.414 -22.691 1.00 17.80 103 GLN A C 1
ATOM 683 O O . GLN A 1 105 ? 12.886 24.633 -22.848 1.00 19.95 103 GLN A O 1
ATOM 689 N N . ARG A 1 106 ? 12.267 22.579 -23.541 1.00 15.60 104 ARG A N 1
ATOM 690 C CA . ARG A 1 106 ? 11.576 23.060 -24.740 1.00 16.76 104 ARG A CA 1
ATOM 691 C C . ARG A 1 106 ? 10.065 23.173 -24.567 1.00 15.54 104 ARG A C 1
ATOM 692 O O . ARG A 1 106 ? 9.365 23.645 -25.463 1.00 15.71 104 ARG A O 1
ATOM 700 N N . GLY A 1 107 ? 9.577 22.745 -23.406 1.00 15.37 105 GLY A N 1
ATOM 701 C CA . GLY A 1 107 ? 8.152 22.783 -23.106 1.00 15.40 105 GLY A CA 1
ATOM 702 C C . GLY A 1 107 ? 7.391 21.525 -23.477 1.00 13.86 105 GLY A C 1
ATOM 703 O O . GLY A 1 107 ? 6.169 21.541 -23.518 1.00 13.66 105 GLY A O 1
ATOM 704 N N . ALA A 1 108 ? 8.102 20.436 -23.767 1.00 12.75 106 ALA A N 1
ATOM 705 C CA . ALA A 1 108 ? 7.443 19.140 -23.957 1.00 13.57 106 ALA A CA 1
ATOM 706 C C . ALA A 1 108 ? 6.970 18.648 -22.593 1.00 14.50 106 ALA A C 1
ATOM 707 O O . ALA A 1 108 ? 7.717 18.726 -21.624 1.00 14.87 106 ALA A O 1
ATOM 709 N N . HIS A 1 109 ? 5.730 18.162 -22.505 1.00 17.28 107 HIS A N 1
ATOM 710 C CA . HIS A 1 109 ? 5.149 17.794 -21.202 1.00 20.17 107 HIS A CA 1
ATOM 711 C C . HIS A 1 109 ? 5.205 16.310 -21.068 1.00 22.09 107 HIS A C 1
ATOM 712 O O . HIS A 1 109 ? 4.465 15.594 -21.732 1.00 32.17 107 HIS A O 1
ATOM 719 N N . LEU A 1 110 ? 6.092 15.848 -20.189 1.00 16.34 108 LEU A N 1
ATOM 720 C CA . LEU A 1 110 ? 6.470 14.441 -20.078 1.00 16.15 108 LEU A CA 1
ATOM 721 C C . LEU A 1 110 ? 5.967 13.790 -18.787 1.00 14.90 108 LEU A C 1
ATOM 722 O O . LEU A 1 110 ? 5.997 14.403 -17.725 1.00 15.37 108 LEU A O 1
ATOM 727 N N . GLU A 1 111 ? 5.509 12.546 -18.890 1.00 13.62 109 GLU A N 1
ATOM 728 C CA . GLU A 1 111 ? 5.100 11.781 -17.716 1.00 13.23 109 GLU A CA 1
ATOM 729 C C . GLU A 1 111 ? 6.301 11.009 -17.193 1.00 12.63 109 GLU A C 1
ATOM 730 O O . GLU A 1 111 ? 6.973 10.303 -17.957 1.00 13.94 109 GLU A O 1
ATOM 736 N N . THR A 1 112 ? 6.573 11.149 -15.902 1.00 11.40 110 THR A N 1
ATOM 737 C CA . THR A 1 112 ? 7.774 10.562 -15.291 1.00 12.60 110 THR A CA 1
ATOM 738 C C . THR A 1 112 ? 7.426 10.043 -13.904 1.00 12.61 110 THR A C 1
ATOM 739 O O . THR A 1 112 ? 6.445 10.485 -13.307 1.00 13.91 110 THR A O 1
ATOM 743 N N . GLU A 1 113 ? 8.212 9.106 -13.383 1.00 11.30 111 GLU A N 1
ATOM 744 C CA . GLU A 1 113 ? 8.028 8.678 -11.992 1.00 11.38 111 GLU A CA 1
ATOM 745 C C . GLU A 1 113 ? 9.387 8.618 -11.285 1.00 10.54 111 GLU A C 1
ATOM 746 O O . GLU A 1 113 ? 9.901 7.533 -10.985 1.00 11.97 111 GLU A O 1
ATOM 752 N N . PRO A 1 114 ? 9.978 9.794 -11.030 1.00 9.12 112 PRO A N 1
ATOM 753 C CA . PRO A 1 114 ? 11.303 9.812 -10.416 1.00 9.32 112 PRO A CA 1
ATOM 754 C C . PRO A 1 114 ? 11.294 9.556 -8.914 1.00 8.75 112 PRO A C 1
ATOM 755 O O . PRO A 1 114 ? 10.263 9.715 -8.246 1.00 9.35 112 PRO A O 1
ATOM 759 N N . LEU A 1 115 ? 12.455 9.186 -8.388 1.00 7.69 113 LEU A N 1
ATOM 760 C CA . LEU A 1 115 ? 12.680 9.266 -6.960 1.00 7.04 113 LEU A CA 1
ATOM 761 C C . LEU A 1 115 ? 12.762 10.735 -6.561 1.00 7.02 113 LEU A C 1
ATOM 762 O O . LEU A 1 115 ? 13.444 11.534 -7.224 1.00 7.92 113 LEU A O 1
ATOM 767 N N . CYS A 1 116 ? 12.074 11.074 -5.476 1.00 7.18 114 CYS A N 1
ATOM 768 C CA . CYS A 1 116 ? 11.943 12.462 -5.027 1.00 6.94 114 CYS A CA 1
ATOM 769 C C . CYS A 1 116 ? 12.430 12.647 -3.598 1.00 6.84 114 CYS A C 1
ATOM 770 O O . CYS A 1 116 ? 12.227 11.767 -2.750 1.00 6.66 114 CYS A O 1
ATOM 773 N N . VAL A 1 117 ? 13.062 13.791 -3.325 1.00 6.46 115 VAL A N 1
ATOM 774 C CA . VAL A 1 117 ? 13.310 14.173 -1.926 1.00 6.38 115 VAL A CA 1
ATOM 775 C C . VAL A 1 117 ? 12.035 14.826 -1.412 1.00 6.84 115 VAL A C 1
ATOM 776 O O . VAL A 1 117 ? 11.553 15.819 -1.979 1.00 7.87 115 VAL A O 1
ATOM 780 N N . LEU A 1 118 ? 11.488 14.244 -0.348 1.00 6.42 116 LEU A N 1
ATOM 781 C CA . LEU A 1 118 ? 10.222 14.687 0.216 1.00 6.78 116 LEU A CA 1
ATOM 782 C C . LEU A 1 118 ? 10.366 15.464 1.529 1.00 7.44 116 LEU A C 1
ATOM 783 O O . LEU A 1 118 ? 9.544 16.328 1.814 1.00 8.32 116 LEU A O 1
ATOM 788 N N . ASP A 1 119 ? 11.375 15.136 2.337 1.00 6.63 117 ASP A N 1
ATOM 789 C CA . ASP A 1 119 ? 11.647 15.890 3.587 1.00 6.55 117 ASP A CA 1
ATOM 790 C C . ASP A 1 119 ? 13.098 15.625 3.938 1.00 6.03 117 ASP A C 1
ATOM 791 O O . ASP A 1 119 ? 13.652 14.600 3.516 1.00 7.06 117 ASP A O 1
ATOM 796 N N . PHE A 1 120 ? 13.731 16.554 4.661 1.00 5.50 118 PHE A N 1
ATOM 797 C CA . PHE A 1 120 ? 15.193 16.494 4.913 1.00 5.40 118 PHE A CA 1
ATOM 798 C C . PHE A 1 120 ? 15.485 17.507 6.003 1.00 5.63 118 PHE A C 1
ATOM 799 O O . PHE A 1 120 ? 15.123 18.671 5.870 1.00 6.28 118 PHE A O 1
ATOM 807 N N . TYR A 1 121 ? 16.119 17.076 7.093 1.00 5.76 119 TYR A N 1
ATOM 808 C CA . TYR A 1 121 ? 16.330 17.981 8.203 1.00 6.38 119 TYR A CA 1
ATOM 809 C C . TYR A 1 121 ? 17.465 17.514 9.070 1.00 6.07 119 TYR A C 1
ATOM 810 O O . TYR A 1 121 ? 17.565 16.335 9.366 1.00 6.76 119 TYR A O 1
ATOM 819 N N . VAL A 1 122 ? 18.323 18.457 9.450 1.00 5.87 120 VAL A N 1
ATOM 820 C CA . VAL A 1 122 ? 19.361 18.227 10.445 1.00 6.25 120 VAL A CA 1
ATOM 821 C C . VAL A 1 122 ? 19.105 19.224 11.574 1.00 7.19 120 VAL A C 1
ATOM 822 O O . VAL A 1 122 ? 18.840 20.395 11.319 1.00 7.40 120 VAL A O 1
ATOM 826 N N . THR A 1 123 ? 19.164 18.745 12.817 1.00 8.17 121 THR A N 1
ATOM 827 C CA . THR A 1 123 ? 18.965 19.584 14.008 1.00 9.84 121 THR A CA 1
ATOM 828 C C . THR A 1 123 ? 19.703 20.915 13.847 1.00 9.81 121 THR A C 1
ATOM 829 O O . THR A 1 123 ? 20.890 20.932 13.519 1.00 9.62 121 THR A O 1
ATOM 833 N N . GLU A 1 124 ? 18.984 22.021 14.046 1.00 11.25 122 GLU A N 1
ATOM 834 C CA . GLU A 1 124 ? 19.495 23.335 13.650 1.00 11.71 122 GLU A CA 1
ATOM 835 C C . GLU A 1 124 ? 20.883 23.660 14.218 1.00 12.75 122 GLU A C 1
ATOM 836 O O . GLU A 1 124 ? 21.755 24.134 13.483 1.00 14.68 122 GLU A O 1
ATOM 842 N N . THR A 1 125 ? 21.103 23.368 15.498 1.00 13.07 123 THR A N 1
ATOM 843 C CA . THR A 1 125 ? 22.396 23.688 16.144 1.00 14.68 123 THR A CA 1
ATOM 844 C C . THR A 1 125 ? 23.557 22.854 15.575 1.00 14.65 123 THR A C 1
ATOM 845 O O . THR A 1 125 ? 24.731 23.194 15.758 1.00 16.66 123 THR A O 1
ATOM 849 N N . LEU A 1 126 ? 23.216 21.774 14.869 1.00 11.82 124 LEU A N 1
ATOM 850 C CA . LEU A 1 126 ? 24.199 20.846 14.316 1.00 9.38 124 LEU A CA 1
ATOM 851 C C . LEU A 1 126 ? 24.366 20.995 12.809 1.00 8.78 124 LEU A C 1
ATOM 852 O O . LEU A 1 126 ? 25.103 20.222 12.194 1.00 9.65 124 LEU A O 1
ATOM 857 N N . GLN A 1 127 ? 23.680 21.971 12.207 1.00 9.04 125 GLN A N 1
ATOM 858 C CA . GLN A 1 127 ? 23.775 22.177 10.752 1.00 8.79 125 GLN A CA 1
ATOM 859 C C . GLN A 1 127 ? 25.170 22.669 10.370 1.00 9.23 125 GLN A C 1
ATOM 860 O O . GLN A 1 127 ? 25.913 23.158 11.223 1.00 9.47 125 GLN A O 1
ATOM 866 N N . ARG A 1 128 ? 25.517 22.521 9.092 1.00 9.21 126 ARG A N 1
ATOM 867 C CA . ARG A 1 128 ? 26.816 22.968 8.555 1.00 9.54 126 ARG A CA 1
ATOM 868 C C . ARG A 1 128 ? 28.012 22.190 9.115 1.00 9.00 126 ARG A C 1
ATOM 869 O O . ARG A 1 128 ? 29.132 22.703 9.111 1.00 10.24 126 ARG A O 1
ATOM 877 N N . HIS A 1 129 ? 27.762 20.974 9.609 1.00 8.90 127 HIS A N 1
ATOM 878 C CA . HIS A 1 129 ? 28.812 20.064 10.087 1.00 8.18 127 HIS A CA 1
ATOM 879 C C . HIS A 1 129 ? 28.870 18.788 9.284 1.00 7.47 127 HIS A C 1
ATOM 880 O O . HIS A 1 129 ? 29.500 17.805 9.684 1.00 7.89 127 HIS A O 1
ATOM 887 N N . GLY A 1 130 ? 28.234 18.798 8.114 1.00 6.83 128 GLY A N 1
ATOM 888 C CA . GLY A 1 130 ? 28.368 17.688 7.182 1.00 6.55 128 GLY A CA 1
ATOM 889 C C . GLY A 1 130 ? 27.363 16.560 7.338 1.00 6.56 128 GLY A C 1
ATOM 890 O O . GLY A 1 130 ? 27.414 15.596 6.594 1.00 7.18 128 GLY A O 1
ATOM 891 N N . TYR A 1 131 ? 26.431 16.685 8.280 1.00 7.00 129 TYR A N 1
ATOM 892 C CA . TYR A 1 131 ? 25.458 15.610 8.509 1.00 7.24 129 TYR A CA 1
ATOM 893 C C . TYR A 1 131 ? 24.506 15.444 7.330 1.00 6.72 129 TYR A C 1
ATOM 894 O O . TYR A 1 131 ? 24.219 14.311 6.910 1.00 6.72 129 TYR A O 1
ATOM 903 N N . GLY A 1 132 ? 24.034 16.564 6.778 1.00 6.28 130 GLY A N 1
ATOM 904 C CA . GLY A 1 132 ? 23.142 16.524 5.598 1.00 6.32 130 GLY A CA 1
ATOM 905 C C . GLY A 1 132 ? 23.856 15.832 4.435 1.00 6.96 130 GLY A C 1
ATOM 906 O O . GLY A 1 132 ? 23.276 14.985 3.742 1.00 7.32 130 GLY A O 1
ATOM 907 N N . SER A 1 133 ? 25.127 16.179 4.251 1.00 7.06 131 SER A N 1
ATOM 908 C CA . SER A 1 133 ? 25.965 15.580 3.215 1.00 7.62 131 SER A CA 1
ATOM 909 C C . SER A 1 133 ? 26.079 14.069 3.395 1.00 7.14 131 SER A C 1
ATOM 910 O O . SER A 1 133 ? 25.968 13.300 2.409 1.00 7.93 131 SER A O 1
ATOM 913 N N . GLU A 1 134 ? 26.316 13.635 4.633 1.00 6.90 132 GLU A N 1
ATOM 914 C CA . GLU A 1 134 ? 26.459 12.197 4.896 1.00 6.52 132 GLU A CA 1
ATOM 915 C C . GLU A 1 134 ? 25.165 11.468 4.539 1.00 6.44 132 GLU A C 1
ATOM 916 O O . GLU A 1 134 ? 25.200 10.430 3.873 1.00 6.46 132 GLU A O 1
ATOM 922 N N . LEU A 1 135 ? 24.028 12.028 4.965 1.00 5.87 133 LEU A N 1
ATOM 923 C CA . LEU A 1 135 ? 22.727 11.431 4.642 1.00 5.74 133 LEU A CA 1
ATOM 924 C C . LEU A 1 135 ? 22.486 11.340 3.135 1.00 5.64 133 LEU A C 1
ATOM 925 O O . LEU A 1 135 ? 22.116 10.270 2.615 1.00 5.61 133 LEU A O 1
ATOM 930 N N . PHE A 1 136 ? 22.729 12.450 2.438 1.00 5.78 134 PHE A N 1
ATOM 931 C CA . PHE A 1 136 ? 22.421 12.544 1.015 1.00 5.93 134 PHE A CA 1
ATOM 932 C C . PHE A 1 136 ? 23.337 11.595 0.228 1.00 6.28 134 PHE A C 1
ATOM 933 O O . PHE A 1 136 ? 22.852 10.835 -0.618 1.00 6.34 134 PHE A O 1
ATOM 941 N N . ASP A 1 137 ? 24.636 11.595 0.540 1.00 6.16 135 ASP A N 1
ATOM 942 C CA . ASP A 1 137 ? 25.568 10.669 -0.145 1.00 6.71 135 ASP A CA 1
ATOM 943 C C . ASP A 1 137 ? 25.186 9.204 0.079 1.00 6.91 135 ASP A C 1
ATOM 944 O O . ASP A 1 137 ? 25.243 8.397 -0.854 1.00 7.62 135 ASP A O 1
ATOM 949 N N . PHE A 1 138 ? 24.812 8.858 1.313 1.00 6.62 136 PHE A N 1
ATOM 950 C CA . PHE A 1 138 ? 24.416 7.494 1.617 1.00 6.46 136 PHE A CA 1
ATOM 951 C C . PHE A 1 138 ? 23.189 7.102 0.792 1.00 6.19 136 PHE A C 1
ATOM 952 O O . PHE A 1 138 ? 23.166 6.040 0.187 1.00 7.02 136 PHE A O 1
ATOM 968 N N . LEU A 1 140 ? 22.093 8.375 -2.071 1.00 6.85 138 LEU A N 1
ATOM 969 C CA . LEU A 1 140 ? 22.372 8.258 -3.517 1.00 7.21 138 LEU A CA 1
ATOM 970 C C . LEU A 1 140 ? 22.955 6.890 -3.841 1.00 8.12 138 LEU A C 1
ATOM 971 O O . LEU A 1 140 ? 22.561 6.244 -4.820 1.00 8.58 138 LEU A O 1
ATOM 976 N N . LYS A 1 141 ? 23.879 6.438 -3.001 1.00 7.53 139 LYS A N 1
ATOM 977 C CA . LYS A 1 141 ? 24.494 5.138 -3.207 1.00 8.91 139 LYS A CA 1
ATOM 978 C C . LYS A 1 141 ? 23.491 3.996 -2.968 1.00 8.71 139 LYS A C 1
ATOM 979 O O . LYS A 1 141 ? 23.426 3.035 -3.735 1.00 11.46 139 LYS A O 1
ATOM 985 N N . HIS A 1 142 ? 22.698 4.127 -1.913 1.00 8.63 140 HIS A N 1
ATOM 986 C CA . HIS A 1 142 ? 21.737 3.103 -1.522 1.00 8.84 140 HIS A CA 1
ATOM 987 C C . HIS A 1 142 ? 20.637 2.946 -2.556 1.00 9.75 140 HIS A C 1
ATOM 988 O O . HIS A 1 142 ? 20.191 1.821 -2.854 1.00 10.51 140 HIS A O 1
ATOM 995 N N . LYS A 1 143 ? 20.212 4.071 -3.135 1.00 8.58 141 LYS A N 1
ATOM 996 C CA . LYS A 1 143 ? 19.126 4.075 -4.114 1.00 10.01 141 LYS A CA 1
ATOM 997 C C . LYS A 1 143 ? 19.623 3.940 -5.558 1.00 11.05 141 LYS A C 1
ATOM 998 O O . LYS A 1 143 ? 18.813 3.825 -6.489 1.00 13.30 141 LYS A O 1
ATOM 1004 N N . GLN A 1 144 ? 20.949 3.945 -5.729 1.00 10.31 142 GLN A N 1
ATOM 1005 C CA . GLN A 1 144 ? 21.603 3.825 -7.038 1.00 10.70 142 GLN A CA 1
ATOM 1006 C C . GLN A 1 144 ? 21.144 4.908 -8.012 1.00 10.57 142 GLN A C 1
ATOM 1007 O O . GLN A 1 144 ? 20.723 4.625 -9.139 1.00 12.51 142 GLN A O 1
ATOM 1013 N N . VAL A 1 145 ? 21.236 6.153 -7.570 1.00 9.60 143 VAL A N 1
ATOM 1014 C CA . VAL A 1 145 ? 20.701 7.279 -8.324 1.00 9.92 143 VAL A CA 1
ATOM 1015 C C . VAL A 1 145 ? 21.674 8.450 -8.240 1.00 9.94 143 VAL A C 1
ATOM 1016 O O . VAL A 1 145 ? 22.413 8.570 -7.261 1.00 10.38 143 VAL A O 1
ATOM 1020 N N . GLU A 1 146 ? 21.679 9.291 -9.276 1.00 10.73 144 GLU A N 1
ATOM 1021 C CA . GLU A 1 146 ? 22.436 10.539 -9.278 1.00 11.53 144 GLU A CA 1
ATOM 1022 C C . GLU A 1 146 ? 21.499 11.723 -8.982 1.00 9.91 144 GLU A C 1
ATOM 1023 O O . GLU A 1 146 ? 20.310 11.669 -9.326 1.00 9.44 144 GLU A O 1
ATOM 1029 N N . PRO A 1 147 ? 22.020 12.791 -8.345 1.00 9.90 145 PRO A N 1
ATOM 1030 C CA . PRO A 1 147 ? 21.140 13.887 -7.897 1.00 9.86 145 PRO A CA 1
ATOM 1031 C C . PRO A 1 147 ? 20.331 14.547 -9.019 1.00 9.61 145 PRO A C 1
ATOM 1032 O O . PRO A 1 147 ? 19.175 14.942 -8.791 1.00 9.70 145 PRO A O 1
ATOM 1036 N N . ALA A 1 148 ? 20.912 14.662 -10.215 1.00 9.32 146 ALA A N 1
ATOM 1037 C CA . ALA A 1 148 ? 20.191 15.318 -11.317 1.00 10.17 146 ALA A CA 1
ATOM 1038 C C . ALA A 1 148 ? 19.015 14.484 -11.830 1.00 9.89 146 ALA A C 1
ATOM 1039 O O . ALA A 1 148 ? 18.137 15.010 -12.526 1.00 10.94 146 ALA A O 1
ATOM 1041 N N . GLN A 1 149 ? 19.002 13.197 -11.495 1.00 9.76 147 GLN A N 1
ATOM 1042 C CA . GLN A 1 149 ? 17.926 12.307 -11.943 1.00 10.73 147 GLN A CA 1
ATOM 1043 C C . GLN A 1 149 ? 16.749 12.284 -10.961 1.00 9.39 147 GLN A C 1
ATOM 1044 O O . GLN A 1 149 ? 15.769 11.577 -11.192 1.00 10.32 147 GLN A O 1
ATOM 1058 N N . ALA A 1 151 ? 13.748 14.360 -8.457 1.00 7.13 149 ALA A N 1
ATOM 1059 C CA . ALA A 1 151 ? 12.938 15.580 -8.322 1.00 6.69 149 ALA A CA 1
ATOM 1060 C C . ALA A 1 151 ? 12.927 16.006 -6.856 1.00 7.53 149 ALA A C 1
ATOM 1061 O O . ALA A 1 151 ? 13.211 15.195 -5.958 1.00 8.32 149 ALA A O 1
ATOM 1063 N N . TYR A 1 152 ? 12.613 17.272 -6.600 1.00 6.76 150 TYR A N 1
ATOM 1064 C CA . TYR A 1 152 ? 12.743 17.829 -5.241 1.00 7.15 150 TYR A CA 1
ATOM 1065 C C . TYR A 1 152 ? 11.440 18.534 -4.922 1.00 8.19 150 TYR A C 1
ATOM 1066 O O . TYR A 1 152 ? 11.026 19.424 -5.663 1.00 9.62 150 TYR A O 1
ATOM 1075 N N . ASP A 1 153 ? 10.765 18.100 -3.857 1.00 9.24 151 ASP A N 1
ATOM 1076 C CA . ASP A 1 153 ? 9.451 18.661 -3.498 1.00 10.56 151 ASP A CA 1
ATOM 1077 C C . ASP A 1 153 ? 9.607 19.986 -2.742 1.00 12.42 151 ASP A C 1
ATOM 1078 O O . ASP A 1 153 ? 9.989 19.984 -1.579 1.00 14.18 151 ASP A O 1
ATOM 1083 N N . ARG A 1 154 ? 9.345 21.114 -3.412 1.00 12.06 152 ARG A N 1
ATOM 1084 C CA . ARG A 1 154 ? 9.354 22.436 -2.741 1.00 13.80 152 ARG A CA 1
ATOM 1085 C C . ARG A 1 154 ? 10.656 22.707 -1.962 1.00 12.56 152 ARG A C 1
ATOM 1086 O O . ARG A 1 154 ? 10.619 23.028 -0.763 1.00 14.12 152 ARG A O 1
ATOM 1094 N N . PRO A 1 155 ? 11.816 22.587 -2.629 1.00 12.38 153 PRO A N 1
ATOM 1095 C CA . PRO A 1 155 ? 13.058 22.727 -1.864 1.00 11.92 153 PRO A CA 1
ATOM 1096 C C . PRO A 1 155 ? 13.220 24.138 -1.294 1.00 11.35 153 PRO A C 1
ATOM 1097 O O . PRO A 1 155 ? 12.887 25.125 -1.960 1.00 12.96 153 PRO A O 1
ATOM 1101 N N . SER A 1 156 ? 13.699 24.213 -0.057 1.00 10.68 154 SER A N 1
ATOM 1102 C CA . SER A 1 156 ? 13.931 25.486 0.628 1.00 10.37 154 SER A CA 1
ATOM 1103 C C . SER A 1 156 ? 15.211 26.153 0.124 1.00 10.38 154 SER A C 1
ATOM 1104 O O . SER A 1 156 ? 16.048 25.485 -0.507 1.00 9.75 154 SER A O 1
ATOM 1107 N N . PRO A 1 157 ? 15.393 27.453 0.439 1.00 10.69 155 PRO A N 1
ATOM 1108 C CA . PRO A 1 157 ? 16.648 28.138 0.094 1.00 11.25 155 PRO A CA 1
ATOM 1109 C C . PRO A 1 157 ? 17.895 27.425 0.625 1.00 10.10 155 PRO A C 1
ATOM 1110 O O . PRO A 1 157 ? 18.871 27.302 -0.115 1.00 10.74 155 PRO A O 1
ATOM 1114 N N . LYS A 1 158 ? 17.861 26.938 1.871 1.00 9.24 156 LYS A N 1
ATOM 1115 C CA . LYS A 1 158 ? 19.009 26.200 2.416 1.00 9.24 156 LYS A CA 1
ATOM 1116 C C . LYS A 1 158 ? 19.322 24.958 1.590 1.00 8.40 156 LYS A C 1
ATOM 1117 O O . LYS A 1 158 ? 20.480 24.706 1.260 1.00 8.30 156 LYS A O 1
ATOM 1123 N N . PHE A 1 159 ? 18.285 24.202 1.234 1.00 8.02 157 PHE A N 1
ATOM 1124 C CA . PHE A 1 159 ? 18.461 22.978 0.474 1.00 7.66 157 PHE A CA 1
ATOM 1125 C C . PHE A 1 159 ? 18.949 23.289 -0.956 1.00 7.50 157 PHE A C 1
ATOM 1126 O O . PHE A 1 159 ? 19.803 22.582 -1.490 1.00 6.35 157 PHE A O 1
ATOM 1134 N N . LEU A 1 160 ? 18.435 24.357 -1.565 1.00 8.06 158 LEU A N 1
ATOM 1135 C CA . LEU A 1 160 ? 18.910 24.736 -2.901 1.00 8.39 158 LEU A CA 1
ATOM 1136 C C . LEU A 1 160 ? 20.398 25.138 -2.880 1.00 9.08 158 LEU A C 1
ATOM 1137 O O . LEU A 1 160 ? 21.135 24.832 -3.817 1.00 9.48 158 LEU A O 1
ATOM 1142 N N . SER A 1 161 ? 20.836 25.815 -1.817 1.00 9.26 159 SER A N 1
ATOM 1143 C CA . SER A 1 161 ? 22.269 26.159 -1.666 1.00 9.11 159 SER A CA 1
ATOM 1144 C C . SER A 1 161 ? 23.118 24.889 -1.527 1.00 8.73 159 SER A C 1
ATOM 1145 O O . SER A 1 161 ? 24.165 24.768 -2.160 1.00 9.51 159 SER A O 1
ATOM 1148 N N . PHE A 1 162 ? 22.647 23.957 -0.693 1.00 7.72 160 PHE A N 1
ATOM 1149 C CA . PHE A 1 162 ? 23.250 22.615 -0.519 1.00 7.87 160 PHE A CA 1
ATOM 1150 C C . PHE A 1 162 ? 23.414 21.932 -1.889 1.00 7.54 160 PHE A C 1
ATOM 1151 O O . PHE A 1 162 ? 24.499 21.481 -2.240 1.00 7.58 160 PHE A O 1
ATOM 1159 N N . LEU A 1 163 ? 22.344 21.891 -2.679 1.00 7.21 161 LEU A N 1
ATOM 1160 C CA . LEU A 1 163 ? 22.395 21.225 -3.975 1.00 7.36 161 LEU A CA 1
ATOM 1161 C C . LEU A 1 163 ? 23.334 21.908 -4.961 1.00 7.91 161 LEU A C 1
ATOM 1162 O O . LEU A 1 163 ? 24.051 21.232 -5.717 1.00 8.78 161 LEU A O 1
ATOM 1167 N N . GLU A 1 164 ? 23.339 23.239 -4.953 1.00 8.21 162 GLU A N 1
ATOM 1168 C CA . GLU A 1 164 ? 24.215 23.985 -5.850 1.00 9.58 162 GLU A CA 1
ATOM 1169 C C . GLU A 1 164 ? 25.692 23.798 -5.477 1.00 9.77 162 GLU A C 1
ATOM 1170 O O . GLU A 1 164 ? 26.521 23.460 -6.324 1.00 10.86 162 GLU A O 1
ATOM 1176 N N . LYS A 1 165 ? 26.012 24.012 -4.205 1.00 9.40 163 LYS A N 1
ATOM 1177 C CA . LYS A 1 165 ? 27.405 24.086 -3.783 1.00 9.59 163 LYS A CA 1
ATOM 1178 C C . LYS A 1 165 ? 28.053 22.712 -3.699 1.00 9.83 163 LYS A C 1
ATOM 1179 O O . LYS A 1 165 ? 29.233 22.576 -3.991 1.00 12.39 163 LYS A O 1
ATOM 1185 N N . ARG A 1 166 ? 27.281 21.693 -3.320 1.00 8.69 164 ARG A N 1
ATOM 1186 C CA . ARG A 1 166 ? 27.853 20.347 -3.165 1.00 9.36 164 ARG A CA 1
ATOM 1187 C C . ARG A 1 166 ? 27.652 19.453 -4.392 1.00 8.99 164 ARG A C 1
ATOM 1188 O O . ARG A 1 166 ? 28.504 18.613 -4.696 1.00 10.07 164 ARG A O 1
ATOM 1196 N N . TYR A 1 167 ? 26.548 19.639 -5.111 1.00 9.76 165 TYR A N 1
ATOM 1197 C CA . TYR A 1 167 ? 26.204 18.716 -6.202 1.00 9.96 165 TYR A CA 1
ATOM 1198 C C . TYR A 1 167 ? 26.108 19.376 -7.578 1.00 11.36 165 TYR A C 1
ATOM 1199 O O . TYR A 1 167 ? 25.757 18.713 -8.556 1.00 12.09 165 TYR A O 1
ATOM 1208 N N . ASP A 1 168 ? 26.456 20.665 -7.660 1.00 10.43 166 ASP A N 1
ATOM 1209 C CA . ASP A 1 168 ? 26.488 21.385 -8.941 1.00 11.76 166 ASP A CA 1
ATOM 1210 C C . ASP A 1 168 ? 25.108 21.388 -9.624 1.00 11.99 166 ASP A C 1
ATOM 1211 O O . ASP A 1 168 ? 25.020 21.368 -10.859 1.00 13.36 166 ASP A O 1
ATOM 1216 N N . LEU A 1 169 ? 24.037 21.400 -8.830 1.00 11.49 167 LEU A N 1
ATOM 1217 C CA . LEU A 1 169 ? 22.676 21.528 -9.374 1.00 10.21 167 LEU A CA 1
ATOM 1218 C C . LEU A 1 169 ? 22.232 22.979 -9.263 1.00 12.08 167 LEU A C 1
ATOM 1219 O O . LEU A 1 169 ? 22.000 23.479 -8.170 1.00 12.90 167 LEU A O 1
ATOM 1224 N N . ARG A 1 170 ? 22.135 23.657 -10.398 1.00 13.53 168 ARG A N 1
ATOM 1225 C CA . ARG A 1 170 ? 21.784 25.080 -10.406 1.00 16.07 168 ARG A CA 1
ATOM 1226 C C . ARG A 1 170 ? 20.891 25.355 -11.601 1.00 18.01 168 ARG A C 1
ATOM 1227 O O . ARG A 1 170 ? 20.834 24.548 -12.521 1.00 19.86 168 ARG A O 1
ATOM 1235 N N . ASN A 1 171 ? 20.212 26.497 -11.598 1.00 22.17 169 ASN A N 1
ATOM 1236 C CA . ASN A 1 171 ? 19.337 26.877 -12.723 1.00 25.16 169 ASN A CA 1
ATOM 1237 C C . ASN A 1 171 ? 18.355 25.760 -13.073 1.00 21.45 169 ASN A C 1
ATOM 1238 O O . ASN A 1 171 ? 18.454 25.124 -14.123 1.00 26.68 169 ASN A O 1
ATOM 1243 N N . SER A 1 172 ? 17.406 25.514 -12.192 1.00 17.75 170 SER A N 1
ATOM 1244 C CA . SER A 1 172 ? 16.439 24.462 -12.454 1.00 15.07 170 SER A CA 1
ATOM 1245 C C . SER A 1 172 ? 15.550 24.773 -13.664 1.00 14.41 170 SER A C 1
ATOM 1246 O O . SER A 1 172 ? 15.445 25.925 -14.109 1.00 16.15 170 SER A O 1
ATOM 1249 N N . VAL A 1 173 ? 14.924 23.726 -14.190 1.00 11.24 171 VAL A N 1
ATOM 1250 C CA . VAL A 1 173 ? 14.040 23.814 -15.351 1.00 11.96 171 VAL A CA 1
ATOM 1251 C C . VAL A 1 173 ? 12.655 24.112 -14.790 1.00 12.44 171 VAL A C 1
ATOM 1252 O O . VAL A 1 173 ? 12.094 23.283 -14.082 1.00 12.06 171 VAL A O 1
ATOM 1256 N N . PRO A 1 174 ? 12.107 25.308 -15.080 1.00 15.01 172 PRO A N 1
ATOM 1257 C CA . PRO A 1 174 ? 10.878 25.745 -14.398 1.00 16.53 172 PRO A CA 1
ATOM 1258 C C . PRO A 1 174 ? 9.669 24.829 -14.597 1.00 15.14 172 PRO A C 1
ATOM 1259 O O . PRO A 1 174 ? 9.373 24.401 -15.721 1.00 16.14 172 PRO A O 1
ATOM 1263 N N . GLN A 1 175 ? 9.002 24.526 -13.490 1.00 13.93 173 GLN A N 1
ATOM 1264 C CA . GLN A 1 175 ? 7.807 23.679 -13.475 1.00 13.14 173 GLN A CA 1
ATOM 1265 C C . GLN A 1 175 ? 6.622 24.476 -12.968 1.00 15.97 173 GLN A C 1
ATOM 1266 O O . GLN A 1 175 ? 6.791 25.504 -12.315 1.00 19.33 173 GLN A O 1
ATOM 1272 N N . VAL A 1 176 ? 5.422 23.986 -13.252 1.00 18.72 174 VAL A N 1
ATOM 1273 C CA . VAL A 1 176 ? 4.196 24.663 -12.837 1.00 20.60 174 VAL A CA 1
ATOM 1274 C C . VAL A 1 176 ? 3.626 24.023 -11.573 1.00 20.84 174 VAL A C 1
ATOM 1275 O O . VAL A 1 176 ? 2.774 24.597 -10.901 1.00 22.10 174 VAL A O 1
ATOM 1279 N N . ASN A 1 177 ? 4.103 22.823 -11.255 1.00 19.25 175 ASN A N 1
ATOM 1280 C CA . ASN A 1 177 ? 3.730 22.194 -10.007 1.00 19.64 175 ASN A CA 1
ATOM 1281 C C . ASN A 1 177 ? 4.786 22.617 -8.990 1.00 19.99 175 ASN A C 1
ATOM 1282 O O . ASN A 1 177 ? 5.587 23.529 -9.252 1.00 26.16 175 ASN A O 1
ATOM 1287 N N . ASN A 1 178 ? 4.808 21.999 -7.836 1.00 19.63 176 ASN A N 1
ATOM 1288 C CA . ASN A 1 178 ? 5.737 22.479 -6.825 1.00 19.05 176 ASN A CA 1
ATOM 1289 C C . ASN A 1 178 ? 7.073 21.713 -6.758 1.00 12.72 176 ASN A C 1
ATOM 1290 O O . ASN A 1 178 ? 7.861 21.888 -5.815 1.00 14.76 176 ASN A O 1
ATOM 1295 N N . PHE A 1 179 ? 7.327 20.888 -7.773 1.00 10.13 177 PHE A N 1
ATOM 1296 C CA . PHE A 1 179 ? 8.553 20.089 -7.850 1.00 9.38 177 PHE A CA 1
ATOM 1297 C C . PHE A 1 179 ? 9.634 20.789 -8.654 1.00 9.85 177 PHE A C 1
ATOM 1298 O O . PHE A 1 179 ? 9.347 21.530 -9.601 1.00 11.69 177 PHE A O 1
ATOM 1306 N N . VAL A 1 180 ? 10.871 20.571 -8.240 1.00 8.56 178 VAL A N 1
ATOM 1307 C CA . VAL A 1 180 ? 12.031 21.182 -8.874 1.00 7.90 178 VAL A CA 1
ATOM 1308 C C . VAL A 1 180 ? 12.866 20.072 -9.491 1.00 8.05 178 VAL A C 1
ATOM 1309 O O . VAL A 1 180 ? 13.124 19.036 -8.855 1.00 8.02 178 VAL A O 1
ATOM 1313 N N . VAL A 1 181 ? 13.270 20.290 -10.738 1.00 8.18 179 VAL A N 1
ATOM 1314 C CA . VAL A 1 181 ? 14.209 19.397 -11.420 1.00 8.34 179 VAL A CA 1
ATOM 1315 C C . VAL A 1 181 ? 15.247 20.249 -12.161 1.00 9.55 179 VAL A C 1
ATOM 1316 O O . VAL A 1 181 ? 14.987 21.400 -12.512 1.00 10.27 179 VAL A O 1
ATOM 1320 N N . PHE A 1 182 ? 16.413 19.659 -12.398 1.00 9.61 180 PHE A N 1
ATOM 1321 C CA . PHE A 1 182 ? 17.553 20.360 -12.992 1.00 10.14 180 PHE A CA 1
ATOM 1322 C C . PHE A 1 182 ? 17.823 19.831 -14.396 1.00 12.21 180 PHE A C 1
ATOM 1323 O O . PHE A 1 182 ? 17.245 18.818 -14.775 1.00 12.94 180 PHE A O 1
ATOM 1331 N N . ALA A 1 183 ? 18.665 20.528 -15.165 1.00 14.13 181 ALA A N 1
ATOM 1332 C CA . ALA A 1 183 ? 18.886 20.216 -16.587 1.00 16.25 181 ALA A CA 1
ATOM 1333 C C . ALA A 1 183 ? 19.147 18.735 -16.879 1.00 17.74 181 ALA A C 1
ATOM 1334 O O . ALA A 1 183 ? 18.586 18.169 -17.828 1.00 22.58 181 ALA A O 1
ATOM 1336 N N . GLY A 1 184 ? 19.994 18.113 -16.066 1.00 16.96 182 GLY A N 1
ATOM 1337 C CA . GLY A 1 184 ? 20.373 16.715 -16.285 1.00 18.84 182 GLY A CA 1
ATOM 1338 C C . GLY A 1 184 ? 19.269 15.686 -16.097 1.00 14.87 182 GLY A C 1
ATOM 1339 O O . GLY A 1 184 ? 19.459 14.510 -16.416 1.00 17.28 182 GLY A O 1
ATOM 1340 N N . PHE A 1 185 ? 18.119 16.123 -15.584 1.00 12.21 183 PHE A N 1
ATOM 1341 C CA . PHE A 1 185 ? 16.958 15.260 -15.395 1.00 11.71 183 PHE A CA 1
ATOM 1342 C C . PHE A 1 185 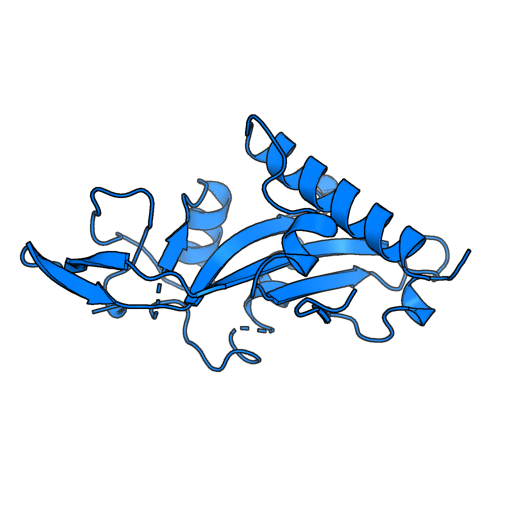? 16.450 14.708 -16.723 1.00 13.89 183 PHE A C 1
ATOM 1343 O O . PHE A 1 185 ? 15.977 13.568 -16.779 1.00 16.71 183 PHE A O 1
ATOM 1351 N N . PHE A 1 186 ? 16.567 15.521 -17.775 1.00 15.11 184 PHE A N 1
ATOM 1352 C CA . PHE A 1 186 ? 15.951 15.256 -19.083 1.00 19.40 184 PHE A CA 1
ATOM 1353 C C . PHE A 1 186 ? 16.921 14.699 -20.119 1.00 24.59 184 PHE A C 1
ATOM 1354 O O . PHE A 1 186 ? 18.125 14.662 -19.889 1.00 28.82 184 PHE A O 1
#

InterPro domains:
  IPR007965 Gcn5-related N-acetyltransferase (GNAT) domain, ATAT-type [MF_03130] (4-199)
  IPR007965 Gcn5-related N-acetyltransferase (GNAT) domain, ATAT-type [PF05301] (3-184)
  IPR007965 Gcn5-related N-acetyltransferase (GNAT) domain, ATAT-type [PS51730] (1-184)
  IPR016181 Acyl-CoA N-acyltransferase [SSF55729] (67-140)
  IPR038746 Alpha-tubulin N-acetyltransferase [PTHR12327] (1-287)

Foldseek 3Di:
DAQVCVVPVDQKDKDFLDFVNVVRQVQFAVQQQQQCVVVVHPDRPTGNVVRNVDGKMKIWGWPCPPPPRSIHTFWMWIKDWDFDFWQAQVGDTDTDTFIETDTIDGHPVCPPVCPSVVRVVVVVVVVHAPQLKYAQDDPVVQCVCCPPPVFDDWRDTPHRITHGNSND

Sequence (168 aa):
PYDLNALFPERISVLDSNLPLPQVTTVIDELGKASSKAQQLPAPITSAAKLQANRHHLYLLKDGEQNGGRGVIVGFLKVGYKKLFLLDQRGAHLETEPLCVLDFYVTETLQRHGYGSELFDFLKHKQVEPAQAYDRPSPKFLSFLEKRYDLRNSVPQVNNFVVFAGFF

Nearest PDB structures (foldseek):
  4hkf-assembly1_A  TM=1.006E+00  e=3.139E-35  Danio rerio
  4yrh-assembly1_A  TM=9.880E-01  e=1.628E-30  Danio rerio
  3vwe-assembly1_A  TM=9.689E-01  e=2.996E-25  Homo sapiens
  4b5p-assembly1_A  TM=9.490E-01  e=6.562E-25  Homo sapiens
  4h6z-assembly3_B  TM=7.700E-01  e=1.447E-19  Danio rerio

Organism: Danio rerio (NCBI:txid7955)

Solvent-accessible surface area: 9812 Å² total

Secondary structure (DSSP, 8-state):
---HHHH--SSEEEESS---HHHHHHHHHHHHHHHHHHTT-SS-S--HHHHHHS--EEEEEEETTHHHHT-EEEEEEEEEE--EEEE-TT--EEEE--EEEEEEEE-GGGTTSSHHHHHHH--TTTT--TT--EES--HHHHHHHHHHH---S-B--SSSEEB-GGG-

B-factor: mean 18.55, std 12.08, range [5.1, 97.15]